Protein AF-A0A7K2ZF26-F1 (afdb_monomer_lite)

Radius of gyration: 20.48 Å; chains: 1; bounding box: 42×38×58 Å

Sequence (131 aa):
HALLTADSGPEKRYRQWLAVRRGSVRAVVGTRAAMFAPVRDLGLVVVWDDGDSSHSDTNAPFPHVREVLELRAALGRCGFLLGSTSCTVEAAQLVESGWALPLIADRERLRRAAPLIRTVGDGELARDGAA

Secondary structure (DSSP, 8-state):
-EEE-GGG-HHHHHHHHHHHHTTS---EEESGGGGG---TT--EEEEE-TT-GGGB-SSTT--BHHHHHHHHHHHHT-EEEEE-SS--HHHHHHHHTTSS------HHHHHHHS----PPPHHHHTTSTT-

pLDDT: mean 92.14, std 9.97, range [48.5, 98.56]

Foldseek 3Di:
DAEQEPPCDDVSNVVSLVCQLVQVDQDYDYFQVCLPRNHPLAAEDEDEPQVDPSQFDPDPVRDGSQVSRLVCCVVSVHYYYYYYPDQDPVNVCCCVVVVDPDPDDDPVVCVVPPDDDDDQDPVNVVVPPPD

Structure (mmCIF, N/CA/C/O backbone):
data_AF-A0A7K2ZF26-F1
#
_entry.id   AF-A0A7K2ZF26-F1
#
loop_
_atom_site.group_PDB
_atom_site.id
_atom_site.type_symbol
_atom_site.label_atom_id
_atom_site.label_alt_id
_atom_site.label_comp_id
_atom_site.label_asym_id
_atom_site.label_entity_id
_atom_site.label_seq_id
_atom_site.pdbx_PDB_ins_code
_atom_site.Cartn_x
_atom_site.Cartn_y
_atom_site.Cartn_z
_atom_site.occupancy
_atom_site.B_iso_or_equiv
_atom_site.auth_seq_id
_atom_site.auth_comp_id
_atom_site.auth_asym_id
_atom_site.auth_atom_id
_atom_site.pdbx_PDB_model_num
ATOM 1 N N . HIS A 1 1 ? -16.467 0.888 -5.585 1.00 86.31 1 HIS A N 1
ATOM 2 C CA . HIS A 1 1 ? -15.170 1.282 -4.992 1.00 86.31 1 HIS A CA 1
ATOM 3 C C . HIS A 1 1 ? -15.183 2.795 -4.756 1.00 86.31 1 HIS A C 1
ATOM 5 O O . HIS A 1 1 ? -16.089 3.457 -5.251 1.00 86.31 1 HIS A O 1
ATOM 11 N N . ALA A 1 2 ? -14.247 3.339 -3.980 1.00 95.06 2 ALA A N 1
ATOM 12 C CA . ALA A 1 2 ? -14.078 4.776 -3.748 1.00 95.06 2 ALA A CA 1
ATOM 13 C C . ALA A 1 2 ? -12.674 5.197 -4.186 1.00 95.06 2 ALA A C 1
ATOM 15 O O . ALA A 1 2 ? -11.738 4.411 -4.052 1.00 95.06 2 ALA A O 1
ATOM 16 N N . LEU A 1 3 ? -12.547 6.417 -4.711 1.00 96.06 3 LEU A N 1
ATOM 17 C CA . LEU A 1 3 ? -11.281 6.953 -5.205 1.00 96.06 3 LEU A CA 1
ATOM 18 C C . LEU A 1 3 ? -10.773 8.034 -4.257 1.00 96.06 3 LEU A C 1
ATOM 20 O O . LEU A 1 3 ? -11.391 9.085 -4.173 1.00 96.06 3 LEU A O 1
ATOM 24 N N . LEU A 1 4 ? -9.670 7.798 -3.555 1.00 94.00 4 LEU A N 1
ATOM 25 C CA . LEU A 1 4 ? -9.051 8.788 -2.670 1.00 94.00 4 LEU A CA 1
ATOM 26 C C . LEU A 1 4 ? -7.792 9.356 -3.332 1.00 94.00 4 LEU A C 1
ATOM 28 O O . LEU A 1 4 ? -6.672 8.968 -3.011 1.00 94.00 4 LEU A O 1
ATOM 32 N N . THR A 1 5 ? -7.985 10.264 -4.287 1.00 91.75 5 THR A N 1
ATOM 33 C CA . THR A 1 5 ? -6.899 10.937 -5.020 1.00 91.75 5 THR A CA 1
ATOM 34 C C . THR A 1 5 ? -6.803 12.408 -4.637 1.00 91.75 5 THR A C 1
ATOM 36 O O . THR A 1 5 ? -7.803 13.010 -4.239 1.00 91.75 5 THR A O 1
ATOM 39 N N . ALA A 1 6 ? -5.616 13.005 -4.764 1.00 84.50 6 ALA A N 1
ATOM 40 C CA . ALA A 1 6 ? -5.401 14.421 -4.457 1.00 84.50 6 ALA A CA 1
ATOM 41 C C . ALA A 1 6 ? -6.338 15.348 -5.260 1.00 84.50 6 ALA A C 1
ATOM 43 O O . ALA A 1 6 ? -6.917 16.272 -4.688 1.00 84.50 6 ALA A O 1
ATOM 44 N N . ASP A 1 7 ? -6.583 15.011 -6.528 1.00 87.69 7 ASP A N 1
ATOM 45 C CA . ASP A 1 7 ? -7.297 15.855 -7.499 1.00 87.69 7 ASP A CA 1
ATOM 46 C C . ASP A 1 7 ? -8.820 15.889 -7.314 1.00 87.69 7 ASP A C 1
ATOM 48 O O . ASP A 1 7 ? -9.515 16.696 -7.924 1.00 87.69 7 ASP A O 1
ATOM 52 N N . SER A 1 8 ? -9.381 15.022 -6.467 1.00 86.50 8 SER A N 1
ATOM 53 C CA . SER A 1 8 ? -10.839 14.917 -6.301 1.00 86.50 8 SER A CA 1
ATOM 54 C C . SER A 1 8 ? -11.471 16.097 -5.544 1.00 86.50 8 SER A C 1
ATOM 56 O O . SER A 1 8 ? -12.696 16.208 -5.513 1.00 86.50 8 SER A O 1
ATOM 58 N N . GLY A 1 9 ? -10.671 16.971 -4.929 1.00 90.88 9 GLY A N 1
ATOM 59 C CA . GLY A 1 9 ? -11.142 18.082 -4.099 1.00 90.88 9 GLY A CA 1
ATOM 60 C C . GLY A 1 9 ? -11.612 17.650 -2.693 1.00 90.88 9 GLY A C 1
ATOM 61 O O . GLY A 1 9 ? -11.959 16.483 -2.471 1.00 90.88 9 GLY A O 1
ATOM 62 N N . PRO A 1 10 ? -11.619 18.556 -1.693 1.00 91.94 10 PRO A N 1
ATOM 63 C CA . PRO A 1 10 ? -11.892 18.198 -0.295 1.00 91.94 10 PRO A CA 1
ATOM 64 C C . PRO A 1 10 ? -13.279 17.586 -0.054 1.00 91.94 10 PRO A C 1
ATOM 66 O O . PRO A 1 10 ? -13.382 16.564 0.622 1.00 91.94 10 PRO A O 1
ATOM 69 N N . GLU A 1 11 ? -14.336 18.161 -0.634 1.00 94.88 11 GLU A N 1
ATOM 70 C CA . GLU A 1 11 ? -15.718 17.726 -0.387 1.00 94.88 11 GLU A CA 1
ATOM 71 C C . GLU A 1 11 ? -15.977 16.299 -0.896 1.00 94.88 11 GLU A C 1
ATOM 73 O O . GLU A 1 11 ? -16.502 15.446 -0.173 1.00 94.88 11 GLU A O 1
ATOM 78 N N . LYS A 1 12 ? -15.560 16.006 -2.134 1.00 94.56 12 LYS A N 1
ATOM 79 C CA . LYS A 1 12 ? -15.725 14.683 -2.746 1.00 94.56 12 LYS A CA 1
ATOM 80 C C . LYS A 1 12 ? -14.930 13.623 -1.987 1.00 94.56 12 LYS A C 1
ATOM 82 O O . LYS A 1 12 ? -15.493 12.573 -1.668 1.00 94.56 12 LYS A O 1
ATOM 87 N N . ARG A 1 13 ? -13.672 13.921 -1.628 1.00 94.06 13 ARG A N 1
ATOM 88 C CA . ARG A 1 13 ? -12.840 13.033 -0.797 1.00 94.06 13 ARG A CA 1
ATOM 89 C C . ARG A 1 13 ? -13.500 12.741 0.544 1.00 94.06 13 ARG A C 1
ATOM 91 O O . ARG A 1 13 ? -13.563 11.584 0.948 1.00 94.06 13 ARG A O 1
ATOM 98 N N . TYR A 1 14 ? -14.039 13.762 1.210 1.00 94.50 14 TYR A N 1
ATOM 99 C CA . TYR A 1 14 ? -14.730 13.588 2.486 1.00 94.50 14 TYR A CA 1
ATOM 100 C C . TYR A 1 14 ? -15.980 12.709 2.343 1.00 94.50 14 TYR A C 1
ATOM 102 O O . TYR A 1 14 ? -16.178 11.766 3.111 1.00 94.50 14 TYR A O 1
ATOM 110 N N . ARG A 1 15 ? -16.791 12.934 1.304 1.00 96.00 15 ARG A N 1
ATOM 111 C CA . ARG A 1 15 ? -17.976 12.111 1.018 1.00 96.00 15 ARG A CA 1
ATOM 112 C C . ARG A 1 15 ? -17.611 10.644 0.767 1.00 96.00 15 ARG A C 1
ATOM 114 O O . ARG A 1 15 ? -18.273 9.749 1.295 1.00 96.00 15 ARG A O 1
ATOM 121 N N . GLN A 1 16 ? -16.553 10.397 -0.004 1.00 96.62 16 GLN A N 1
ATOM 122 C CA . GLN A 1 16 ? -16.032 9.055 -0.274 1.00 96.62 16 GLN A CA 1
ATOM 123 C C . GLN A 1 16 ? -15.480 8.391 0.989 1.00 96.62 16 GLN A C 1
ATOM 125 O O . GLN A 1 16 ? -15.814 7.240 1.260 1.00 96.62 16 GLN A O 1
ATOM 130 N N . TRP A 1 17 ? -14.713 9.119 1.802 1.00 96.00 17 TRP A N 1
ATOM 131 C CA . TRP A 1 17 ? -14.223 8.636 3.091 1.00 96.00 17 TRP A CA 1
ATOM 132 C C . TRP A 1 17 ? -15.367 8.186 4.002 1.00 96.00 17 TRP A C 1
ATOM 134 O O . TRP A 1 17 ? -15.344 7.086 4.558 1.00 96.00 17 TRP A O 1
ATOM 144 N N . LEU A 1 18 ? -16.417 9.002 4.109 1.00 96.56 18 LEU A N 1
ATOM 145 C CA . LEU A 1 18 ? -17.601 8.659 4.888 1.00 96.56 18 LEU A CA 1
ATOM 146 C C . LEU A 1 18 ? -18.337 7.431 4.332 1.00 96.56 18 LEU A C 1
ATOM 148 O O . LEU A 1 18 ? -18.834 6.619 5.112 1.00 96.56 18 LEU A O 1
ATOM 152 N N . ALA A 1 19 ? -18.405 7.269 3.008 1.00 97.12 19 ALA A N 1
ATOM 153 C CA . ALA A 1 19 ? -18.996 6.086 2.381 1.00 97.12 19 ALA A CA 1
ATOM 154 C C . ALA A 1 19 ? -18.216 4.802 2.717 1.00 97.12 19 ALA A C 1
ATOM 156 O O . ALA A 1 19 ? -18.830 3.780 3.026 1.00 97.12 19 ALA A O 1
ATOM 157 N N . VAL A 1 20 ? -16.881 4.868 2.725 1.00 97.44 20 VAL A N 1
ATOM 158 C CA . VAL A 1 20 ? -16.006 3.759 3.145 1.00 97.44 20 VAL A CA 1
ATOM 159 C C . VAL A 1 20 ? -16.213 3.446 4.628 1.00 97.44 20 VAL A C 1
ATOM 161 O O . VAL A 1 20 ? -16.514 2.310 4.980 1.00 97.44 20 VAL A O 1
ATOM 164 N N . ARG A 1 21 ? -16.165 4.463 5.499 1.00 96.50 21 ARG A N 1
ATOM 165 C CA . ARG A 1 21 ? -16.331 4.301 6.956 1.00 96.50 21 ARG A CA 1
ATOM 166 C C . ARG A 1 21 ? -17.687 3.698 7.342 1.00 96.50 21 ARG A C 1
ATOM 168 O O . ARG A 1 21 ? -17.785 2.909 8.286 1.00 96.50 21 ARG A O 1
ATOM 175 N N . ARG A 1 22 ? -18.750 4.054 6.613 1.00 96.75 22 ARG A N 1
ATOM 176 C CA . ARG A 1 22 ? -20.096 3.481 6.791 1.00 96.75 22 ARG A CA 1
ATOM 177 C C . ARG A 1 22 ? -20.245 2.066 6.226 1.00 96.75 22 ARG A C 1
ATOM 179 O O . ARG A 1 22 ? -21.272 1.444 6.471 1.00 96.75 22 ARG A O 1
ATOM 186 N N . GLY A 1 23 ? -19.251 1.548 5.505 1.00 96.19 23 GLY A N 1
ATOM 187 C CA . GLY A 1 23 ? -19.305 0.229 4.871 1.00 96.19 23 GLY A CA 1
ATOM 188 C C . GLY A 1 23 ? -20.112 0.190 3.570 1.00 96.19 23 GLY A C 1
ATOM 189 O O . GLY A 1 23 ? -20.283 -0.881 3.000 1.00 96.19 23 GLY A O 1
ATOM 190 N N . SER A 1 24 ? -20.578 1.338 3.063 1.00 96.75 24 SER A N 1
ATOM 191 C CA . SER A 1 24 ? -21.268 1.428 1.765 1.00 96.75 24 SER A CA 1
ATOM 192 C C . SER A 1 24 ? -20.330 1.120 0.592 1.00 96.75 24 SER A C 1
ATOM 194 O O . SER A 1 24 ? -20.776 0.795 -0.504 1.00 96.75 24 SER A O 1
ATOM 196 N N . VAL A 1 25 ? -19.019 1.231 0.819 1.00 95.38 25 VAL A N 1
ATOM 197 C CA . VAL A 1 25 ? -17.967 0.894 -0.135 1.00 95.38 25 VAL A CA 1
ATOM 198 C C . VAL A 1 25 ? -16.939 -0.003 0.549 1.00 95.38 25 VAL A C 1
ATOM 200 O O . VAL A 1 25 ? -16.440 0.334 1.617 1.00 95.38 25 VAL A O 1
ATOM 203 N N . ARG A 1 26 ? -16.590 -1.119 -0.103 1.00 94.75 26 ARG A N 1
ATOM 204 C CA . ARG A 1 26 ? -15.661 -2.141 0.424 1.00 94.75 26 ARG A CA 1
ATOM 205 C C . ARG A 1 26 ? -14.274 -2.151 -0.228 1.00 94.75 26 ARG A C 1
ATOM 207 O O . ARG A 1 26 ? -13.455 -2.993 0.096 1.00 94.75 26 ARG A O 1
ATOM 214 N N . ALA A 1 27 ? -14.019 -1.245 -1.169 1.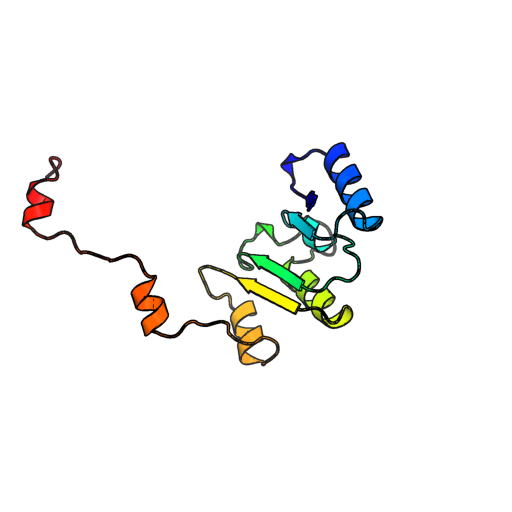00 96.94 27 ALA A N 1
ATOM 215 C CA . ALA A 1 27 ? -12.746 -1.163 -1.879 1.00 96.94 27 ALA A CA 1
ATOM 216 C C . ALA A 1 27 ? -12.371 0.296 -2.118 1.00 96.94 27 ALA A C 1
ATOM 218 O O . ALA A 1 27 ? -13.212 1.086 -2.567 1.00 96.94 27 ALA A O 1
ATOM 219 N N . VAL A 1 28 ? -11.117 0.628 -1.836 1.00 97.69 28 VAL A N 1
ATOM 220 C CA . VAL A 1 28 ? -10.553 1.966 -2.000 1.00 97.69 28 VAL A CA 1
ATOM 221 C C . VAL A 1 28 ? -9.337 1.872 -2.898 1.00 97.69 28 VAL A C 1
ATOM 223 O O . VAL A 1 28 ? -8.500 0.998 -2.713 1.00 97.69 28 VAL A O 1
ATOM 226 N N . VAL A 1 29 ? -9.260 2.787 -3.855 1.00 97.06 29 VAL A N 1
ATOM 227 C CA . VAL A 1 29 ? -8.079 3.007 -4.689 1.00 97.06 29 VAL A CA 1
ATOM 228 C C . VAL A 1 29 ? -7.705 4.470 -4.537 1.00 97.06 29 VAL A C 1
ATOM 230 O O . VAL A 1 29 ? -8.581 5.332 -4.480 1.00 97.06 29 VAL A O 1
ATOM 233 N N . GLY A 1 30 ? -6.426 4.783 -4.428 1.00 95.56 30 GLY A N 1
ATOM 234 C CA . GLY A 1 30 ? -6.002 6.159 -4.246 1.00 95.56 30 GLY A CA 1
ATOM 235 C C . GLY A 1 30 ? -4.495 6.290 -4.199 1.00 95.56 30 GLY A C 1
ATOM 236 O O . GLY A 1 30 ? -3.778 5.326 -4.443 1.00 95.56 30 GLY A O 1
ATOM 237 N N . THR A 1 31 ? -4.046 7.500 -3.893 1.00 93.50 31 THR A N 1
ATOM 238 C CA . THR A 1 31 ? -2.627 7.799 -3.678 1.00 93.50 31 THR A CA 1
ATOM 239 C C . THR A 1 31 ? -2.273 7.586 -2.200 1.00 93.50 31 THR A C 1
ATOM 241 O O . THR A 1 31 ? -2.995 6.891 -1.481 1.00 93.50 31 THR A O 1
ATOM 244 N N . ARG A 1 32 ? -1.199 8.215 -1.711 1.00 94.88 32 ARG A N 1
ATOM 245 C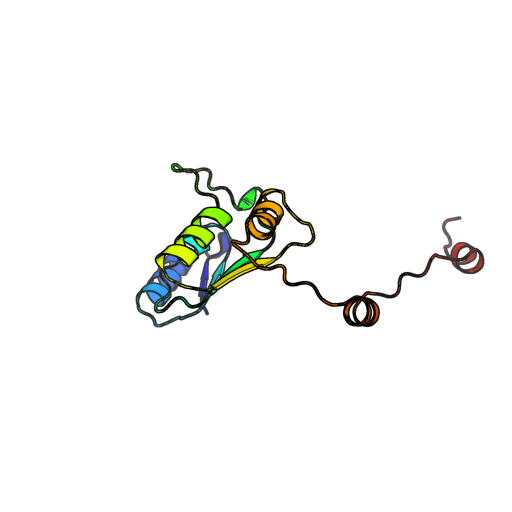 CA . ARG A 1 32 ? -0.684 8.097 -0.339 1.00 94.88 32 ARG A CA 1
ATOM 246 C C . ARG A 1 32 ? -1.750 8.039 0.764 1.00 94.88 32 ARG A C 1
ATOM 248 O O . ARG A 1 32 ? -1.758 7.113 1.566 1.00 94.88 32 ARG A O 1
ATOM 255 N N . ALA A 1 33 ? -2.704 8.972 0.789 1.00 93.00 33 ALA A N 1
ATOM 256 C CA . ALA A 1 33 ? -3.705 9.053 1.863 1.00 93.00 33 ALA A CA 1
ATOM 257 C C . ALA A 1 33 ? -4.649 7.832 1.950 1.00 93.00 33 ALA A C 1
ATOM 259 O O . ALA A 1 33 ? -5.281 7.610 2.988 1.00 93.00 33 ALA A O 1
ATOM 260 N N . ALA A 1 34 ? -4.751 7.023 0.888 1.00 95.75 34 ALA A N 1
ATOM 261 C CA . ALA A 1 34 ? -5.566 5.812 0.889 1.00 95.75 34 ALA A CA 1
ATOM 262 C C . ALA A 1 34 ? -5.077 4.763 1.900 1.00 95.75 34 ALA A C 1
ATOM 264 O O . ALA A 1 34 ? -5.893 3.964 2.362 1.00 95.75 34 ALA A O 1
ATOM 265 N N . MET A 1 35 ? -3.806 4.818 2.327 1.00 96.56 35 MET A N 1
ATOM 266 C CA . MET A 1 35 ? -3.255 3.936 3.366 1.00 96.56 35 MET A CA 1
ATOM 267 C C . MET A 1 35 ? -4.039 3.983 4.687 1.00 96.56 35 MET A C 1
ATOM 269 O O . MET A 1 35 ? -4.071 3.007 5.438 1.00 96.56 35 MET A O 1
ATOM 273 N N . PHE A 1 36 ? -4.745 5.086 4.958 1.00 95.94 36 PHE A N 1
ATOM 274 C CA . PHE A 1 36 ? -5.561 5.262 6.162 1.00 95.94 36 PHE A CA 1
ATOM 275 C C . PHE A 1 36 ? -7.038 4.920 5.983 1.00 95.94 36 PHE A C 1
ATOM 277 O O . PHE A 1 36 ? -7.791 4.950 6.956 1.00 95.94 36 PHE A O 1
ATOM 284 N N . ALA A 1 37 ? -7.479 4.546 4.782 1.00 96.50 37 ALA A N 1
ATOM 285 C CA . ALA A 1 37 ? -8.895 4.335 4.513 1.00 96.50 37 ALA A CA 1
ATOM 286 C C . ALA A 1 37 ? -9.522 3.281 5.459 1.00 96.50 37 ALA A C 1
ATOM 288 O O . ALA A 1 37 ? -8.976 2.182 5.617 1.00 96.50 37 ALA A O 1
ATOM 289 N N . PRO A 1 38 ? -10.670 3.570 6.100 1.00 96.38 38 PRO A N 1
ATOM 290 C CA . PRO A 1 38 ? -11.268 2.700 7.114 1.00 96.38 38 PRO A CA 1
ATOM 291 C C . PRO A 1 38 ? -12.185 1.648 6.473 1.00 96.38 38 PRO A C 1
ATOM 293 O O . PRO A 1 38 ? -13.390 1.620 6.722 1.00 96.38 38 PRO A O 1
ATOM 296 N N . VAL A 1 39 ? -11.627 0.819 5.589 1.00 97.19 39 VAL A N 1
ATOM 297 C CA . VAL A 1 39 ? -12.357 -0.284 4.949 1.00 97.19 39 VAL A CA 1
ATOM 298 C C . VAL A 1 39 ? -12.726 -1.327 6.009 1.00 97.19 39 VAL A C 1
ATOM 300 O O . VAL A 1 39 ? -11.853 -1.801 6.734 1.00 97.19 39 VAL A O 1
ATOM 303 N N . ARG A 1 40 ? -14.018 -1.669 6.110 1.00 95.69 40 ARG A N 1
ATOM 304 C CA . ARG A 1 40 ? -14.511 -2.738 6.997 1.00 95.69 40 ARG A CA 1
ATOM 305 C C . ARG A 1 40 ? -14.109 -4.106 6.457 1.00 95.69 40 ARG A C 1
ATOM 307 O O . ARG A 1 40 ? -14.121 -4.284 5.242 1.00 95.69 40 ARG A O 1
ATOM 314 N N . ASP A 1 41 ? -13.796 -5.034 7.360 1.00 94.69 41 ASP A N 1
ATOM 315 C CA . ASP A 1 41 ? -13.409 -6.413 7.030 1.00 94.69 41 ASP A CA 1
ATOM 316 C C . ASP A 1 41 ? -12.297 -6.456 5.967 1.00 94.69 41 ASP A C 1
ATOM 318 O O . ASP A 1 41 ? -12.384 -7.154 4.957 1.00 94.69 41 ASP A O 1
ATOM 322 N N . LEU A 1 42 ? -11.273 -5.616 6.164 1.00 97.19 42 LEU A N 1
ATOM 323 C CA . LEU A 1 42 ? -10.162 -5.451 5.234 1.00 97.19 42 LEU A CA 1
ATOM 324 C C . LEU A 1 42 ? -9.462 -6.797 5.012 1.00 97.19 42 LEU A C 1
ATOM 326 O O . LEU A 1 42 ? -8.823 -7.308 5.921 1.00 97.19 42 LEU A O 1
ATOM 330 N N . GLY A 1 43 ? -9.580 -7.347 3.803 1.00 97.94 43 GLY A N 1
ATOM 331 C CA . GLY A 1 43 ? -8.982 -8.637 3.441 1.00 97.94 43 GLY A CA 1
ATOM 332 C C . GLY A 1 43 ? -7.634 -8.537 2.725 1.00 97.94 43 GLY A C 1
ATOM 333 O O . GLY A 1 43 ? -6.866 -9.494 2.749 1.00 97.94 43 GLY A O 1
ATOM 334 N N . LEU A 1 44 ? -7.329 -7.391 2.111 1.00 98.31 44 LEU A N 1
ATOM 335 C CA . LEU A 1 44 ? -6.105 -7.176 1.340 1.00 98.31 44 LEU A CA 1
ATOM 336 C C . LEU A 1 44 ? -5.746 -5.689 1.297 1.00 98.31 44 LEU A C 1
ATOM 338 O O . LEU A 1 44 ? -6.613 -4.845 1.057 1.00 98.31 44 LEU A O 1
ATOM 342 N N . VAL A 1 45 ? -4.462 -5.393 1.457 1.00 98.56 45 VAL A N 1
ATOM 343 C CA . VAL A 1 45 ? -3.850 -4.104 1.132 1.00 98.56 45 VAL A CA 1
ATOM 344 C C . VAL A 1 45 ? -2.829 -4.278 0.017 1.00 98.56 45 VAL A C 1
ATOM 346 O O . VAL A 1 45 ? -2.147 -5.300 -0.052 1.00 98.56 45 VAL A O 1
ATOM 349 N N . VAL A 1 46 ? -2.744 -3.284 -0.865 1.00 98.38 46 VAL A N 1
ATOM 350 C CA . VAL A 1 46 ? -1.842 -3.312 -2.019 1.00 98.38 46 VAL A CA 1
ATOM 351 C C . VAL A 1 46 ? -1.109 -1.982 -2.127 1.00 98.38 46 VAL A C 1
ATOM 353 O O . VAL A 1 46 ? -1.750 -0.933 -2.057 1.00 98.38 46 VAL A O 1
ATOM 356 N N . VAL A 1 47 ? 0.205 -2.029 -2.334 1.00 97.75 47 VAL A N 1
ATOM 357 C CA . VAL A 1 47 ? 1.011 -0.880 -2.763 1.00 97.75 47 VAL A CA 1
ATOM 358 C C . VAL A 1 47 ? 1.637 -1.180 -4.119 1.00 97.75 47 VAL A C 1
ATOM 360 O O . VAL A 1 47 ? 2.137 -2.280 -4.360 1.00 97.75 47 VAL A O 1
ATOM 363 N N . TRP A 1 48 ? 1.564 -0.194 -5.009 1.00 97.50 48 TRP A N 1
ATOM 364 C CA . TRP A 1 48 ? 2.308 -0.199 -6.258 1.00 97.50 48 TRP A CA 1
ATOM 365 C C . TRP A 1 48 ? 3.499 0.743 -6.130 1.00 97.50 48 TRP A C 1
ATOM 367 O O . TRP A 1 48 ? 3.325 1.884 -5.703 1.00 97.50 48 TRP A O 1
ATOM 377 N N . ASP A 1 49 ? 4.663 0.247 -6.525 1.00 96.38 49 ASP A N 1
ATOM 378 C CA . ASP A 1 49 ? 5.938 0.947 -6.569 1.00 96.38 49 ASP A CA 1
ATOM 379 C C . ASP A 1 49 ? 6.322 1.607 -5.240 1.00 96.38 49 ASP A C 1
ATOM 381 O O . ASP A 1 49 ? 6.269 2.823 -5.090 1.00 96.38 49 ASP A O 1
ATOM 385 N N . ASP A 1 50 ? 6.680 0.796 -4.240 1.00 96.06 50 ASP A N 1
ATOM 386 C CA . ASP A 1 50 ? 7.001 1.271 -2.888 1.00 96.06 50 ASP A CA 1
ATOM 387 C C . ASP A 1 50 ? 8.269 2.137 -2.813 1.00 96.06 50 ASP A C 1
ATOM 389 O O . ASP A 1 50 ? 8.479 2.789 -1.796 1.00 96.06 50 ASP A O 1
ATOM 393 N N . GLY A 1 51 ? 9.084 2.163 -3.871 1.00 95.75 51 GLY A N 1
ATOM 394 C CA . GLY A 1 51 ? 10.248 3.040 -3.993 1.00 95.75 51 GLY A CA 1
ATOM 395 C C . GLY A 1 51 ? 9.917 4.476 -4.417 1.00 95.75 51 GLY A C 1
ATOM 396 O O . GLY A 1 51 ? 10.806 5.330 -4.406 1.00 95.75 51 GLY A O 1
ATOM 397 N N . ASP A 1 52 ? 8.669 4.773 -4.795 1.00 95.38 52 ASP A N 1
ATOM 398 C CA . ASP A 1 52 ? 8.267 6.135 -5.150 1.00 95.38 52 ASP A CA 1
ATOM 399 C C . ASP A 1 52 ? 8.218 7.040 -3.908 1.00 95.38 52 ASP A C 1
ATOM 401 O O . ASP A 1 52 ? 7.420 6.851 -2.988 1.00 95.38 52 ASP A O 1
ATOM 405 N N . SER A 1 53 ? 9.023 8.106 -3.931 1.00 94.19 53 SER A N 1
ATOM 406 C CA . SER A 1 53 ? 9.052 9.169 -2.919 1.00 94.19 53 SER A CA 1
ATOM 407 C C . SER A 1 53 ? 7.680 9.775 -2.585 1.00 94.19 53 SER A C 1
ATOM 409 O O . SER A 1 53 ? 7.489 10.296 -1.483 1.00 94.19 53 SER A O 1
ATOM 411 N N . SER A 1 54 ? 6.707 9.700 -3.501 1.00 94.38 54 SER A N 1
ATOM 412 C CA . SER A 1 54 ? 5.344 10.186 -3.284 1.00 94.38 54 SER A CA 1
ATOM 413 C C . SER A 1 54 ? 4.605 9.424 -2.173 1.00 94.38 54 SER A C 1
ATOM 415 O O . SER A 1 54 ? 3.654 9.966 -1.591 1.00 94.38 54 SER A O 1
ATOM 417 N N . HIS A 1 55 ? 5.073 8.223 -1.811 1.00 96.25 55 HIS A N 1
ATOM 418 C CA . HIS A 1 55 ? 4.547 7.402 -0.716 1.00 96.25 55 HIS A CA 1
ATOM 419 C C . HIS A 1 55 ? 4.966 7.865 0.682 1.00 96.25 55 HIS A C 1
ATOM 421 O O . HIS A 1 55 ? 4.312 7.493 1.657 1.00 96.25 55 HIS A O 1
ATOM 427 N N . SER A 1 56 ? 5.985 8.714 0.804 1.00 96.06 56 SER A N 1
ATOM 428 C CA . SER A 1 56 ? 6.372 9.326 2.079 1.00 96.06 56 SER A CA 1
ATOM 429 C C . SER A 1 56 ? 5.481 10.524 2.393 1.00 96.06 56 SER A C 1
ATOM 431 O O . SER A 1 56 ? 5.387 11.460 1.594 1.00 96.06 56 SER A O 1
ATOM 433 N N . ASP A 1 57 ? 4.816 10.536 3.551 1.00 94.25 57 ASP A N 1
ATOM 434 C CA . ASP A 1 57 ? 4.109 11.740 3.987 1.00 94.25 57 ASP A CA 1
ATOM 435 C C . ASP A 1 57 ? 5.086 12.775 4.542 1.00 94.25 57 ASP A C 1
ATOM 437 O O . ASP A 1 57 ? 6.000 12.468 5.302 1.00 94.25 57 ASP A O 1
ATOM 441 N N . THR A 1 58 ? 4.878 14.031 4.164 1.00 93.81 58 THR A N 1
ATOM 442 C CA . THR A 1 58 ? 5.701 15.157 4.607 1.00 93.81 58 THR A CA 1
ATOM 443 C C . THR A 1 58 ? 5.238 15.722 5.946 1.00 93.81 58 THR A C 1
ATOM 445 O O . THR A 1 58 ? 5.882 16.618 6.480 1.00 93.81 58 THR A O 1
ATOM 448 N N . ASN A 1 59 ? 4.103 15.259 6.474 1.00 91.56 59 ASN A N 1
ATOM 449 C CA . ASN A 1 59 ? 3.586 15.678 7.768 1.00 91.56 59 ASN A CA 1
ATOM 450 C C . ASN A 1 59 ? 3.940 14.643 8.830 1.00 91.56 59 ASN A C 1
ATOM 452 O O . ASN A 1 59 ? 3.779 13.442 8.610 1.00 91.56 59 ASN A O 1
ATOM 456 N N . ALA A 1 60 ? 4.352 15.114 10.008 1.00 93.56 60 ALA A N 1
ATOM 457 C CA . ALA A 1 60 ? 4.580 14.256 11.165 1.00 93.56 60 ALA A CA 1
ATOM 458 C C . ALA A 1 60 ? 3.355 13.343 11.416 1.00 93.56 60 ALA A C 1
ATOM 460 O O . ALA A 1 60 ? 2.219 13.828 11.361 1.00 93.56 60 ALA A O 1
ATOM 461 N N . PRO A 1 61 ? 3.550 12.037 11.686 1.00 94.25 61 PRO A N 1
ATOM 462 C CA . PRO A 1 61 ? 4.811 11.363 12.025 1.00 94.25 61 PRO A CA 1
ATOM 463 C C . PRO A 1 61 ? 5.632 10.851 10.820 1.00 94.25 61 PRO A C 1
ATOM 465 O O . PRO A 1 61 ? 6.409 9.920 10.978 1.00 94.25 61 PRO A O 1
ATOM 468 N N . PHE A 1 62 ? 5.474 11.449 9.636 1.00 95.25 62 PHE A N 1
ATOM 469 C CA . PHE A 1 62 ? 6.166 11.097 8.387 1.00 95.25 62 PHE A CA 1
ATOM 470 C C . PHE A 1 62 ? 5.981 9.634 7.943 1.00 95.25 62 PHE A C 1
ATOM 472 O O . PHE A 1 62 ? 6.951 8.974 7.576 1.00 95.25 62 PHE A O 1
ATOM 479 N N . PRO A 1 63 ? 4.750 9.087 7.991 1.00 97.19 63 PRO A N 1
ATOM 480 C CA . PRO A 1 63 ? 4.515 7.697 7.632 1.00 97.19 63 PRO A CA 1
ATOM 481 C C . PRO A 1 63 ? 4.826 7.424 6.158 1.00 97.19 63 PRO A C 1
ATOM 483 O O . PRO A 1 63 ? 4.445 8.200 5.275 1.00 97.19 63 PRO A O 1
ATOM 486 N N . HIS A 1 64 ? 5.415 6.260 5.900 1.00 97.62 64 HIS A N 1
ATOM 487 C CA . HIS A 1 64 ? 5.521 5.690 4.564 1.00 97.62 64 HIS A CA 1
ATOM 488 C C . HIS A 1 64 ? 4.337 4.753 4.276 1.00 97.62 64 HIS A C 1
ATOM 490 O O . HIS A 1 64 ? 3.947 3.961 5.138 1.00 97.62 64 HIS A O 1
ATOM 496 N N . VAL A 1 65 ? 3.777 4.786 3.057 1.00 98.06 65 VAL A N 1
ATOM 497 C CA . VAL A 1 65 ? 2.635 3.924 2.668 1.00 98.06 65 VAL A CA 1
ATOM 498 C C . VAL A 1 65 ? 2.906 2.455 2.945 1.00 98.06 65 VAL A C 1
ATOM 500 O O . VAL A 1 65 ? 2.081 1.801 3.582 1.00 98.06 65 VAL A O 1
ATOM 503 N N . ARG A 1 66 ? 4.058 1.944 2.500 1.00 97.75 66 ARG A N 1
ATOM 504 C CA . ARG A 1 66 ? 4.450 0.543 2.696 1.00 97.75 66 ARG A CA 1
ATOM 505 C C . ARG A 1 66 ? 4.356 0.130 4.171 1.00 97.75 66 ARG A C 1
ATOM 507 O O . ARG A 1 66 ? 3.642 -0.817 4.478 1.00 97.75 66 ARG A O 1
ATOM 514 N N . GLU A 1 67 ? 4.973 0.888 5.074 1.00 97.56 67 GLU A N 1
ATOM 515 C CA . GLU A 1 67 ? 4.994 0.589 6.513 1.00 97.56 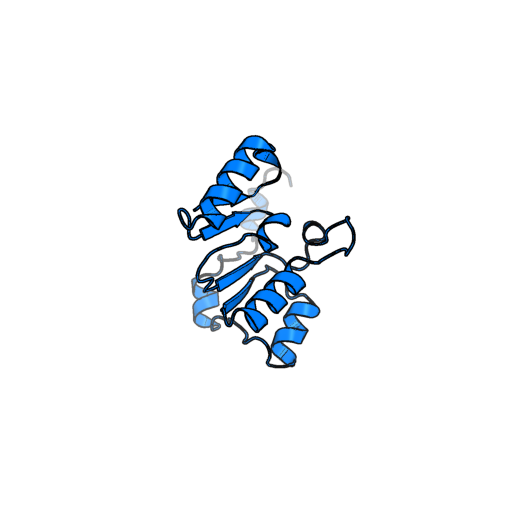67 GLU A CA 1
ATOM 516 C C . GLU A 1 67 ? 3.593 0.613 7.129 1.00 97.56 67 GLU A C 1
ATOM 518 O O . GLU A 1 67 ? 3.219 -0.276 7.894 1.00 97.56 67 GLU A O 1
ATOM 523 N N . VAL A 1 68 ? 2.773 1.603 6.761 1.00 98.19 68 VAL A N 1
ATOM 524 C CA . VAL A 1 68 ? 1.384 1.678 7.233 1.00 98.19 68 VAL A CA 1
ATOM 525 C C . VAL A 1 68 ? 0.591 0.460 6.766 1.00 98.19 68 VAL A C 1
ATOM 527 O O . VAL A 1 68 ? -0.187 -0.100 7.539 1.00 98.19 68 VAL A O 1
ATOM 530 N N . LEU A 1 69 ? 0.763 0.034 5.514 1.00 98.44 69 LEU A N 1
ATOM 531 C CA . LEU A 1 69 ? 0.060 -1.127 4.979 1.00 98.44 69 LEU A CA 1
ATOM 532 C C . LEU A 1 69 ? 0.559 -2.444 5.590 1.00 98.44 69 LEU A C 1
ATOM 534 O O . LEU A 1 69 ? -0.276 -3.278 5.930 1.00 98.44 69 LEU A O 1
ATOM 538 N N . GLU A 1 70 ? 1.865 -2.614 5.801 1.00 98.06 70 GLU A N 1
ATOM 539 C CA . GLU A 1 70 ? 2.443 -3.762 6.516 1.00 98.06 70 GLU A CA 1
ATOM 540 C C . GLU A 1 70 ? 1.879 -3.872 7.941 1.00 98.06 70 GLU A C 1
ATOM 542 O O . GLU A 1 70 ? 1.377 -4.926 8.339 1.00 98.06 70 GLU A O 1
ATOM 547 N N . LEU A 1 71 ? 1.868 -2.763 8.691 1.00 97.69 71 LEU A N 1
ATOM 548 C CA . LEU A 1 71 ? 1.293 -2.708 10.038 1.00 97.69 71 LEU A CA 1
ATOM 549 C C . LEU A 1 71 ? -0.194 -3.057 10.031 1.00 97.69 71 LEU A C 1
ATOM 551 O O . LEU A 1 71 ? -0.668 -3.818 10.875 1.00 97.69 71 LEU A O 1
ATOM 555 N N . ARG A 1 72 ? -0.950 -2.527 9.066 1.00 98.00 72 ARG A N 1
ATOM 556 C CA . ARG A 1 72 ? -2.374 -2.845 8.920 1.00 98.00 72 ARG A CA 1
ATOM 557 C C . ARG A 1 72 ? -2.606 -4.307 8.562 1.00 98.00 72 ARG A C 1
ATOM 559 O O . ARG A 1 72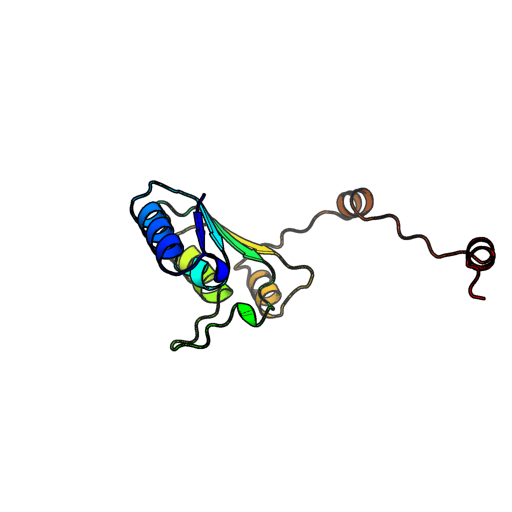 ? -3.566 -4.880 9.070 1.00 98.00 72 ARG A O 1
ATOM 566 N N . ALA A 1 73 ? -1.756 -4.897 7.729 1.00 98.25 73 ALA A N 1
ATOM 567 C CA . ALA A 1 73 ? -1.822 -6.310 7.385 1.00 98.25 73 ALA A CA 1
ATOM 568 C C . ALA A 1 73 ? -1.559 -7.194 8.606 1.00 98.25 73 ALA A C 1
ATOM 570 O O . ALA A 1 73 ? -2.365 -8.076 8.907 1.00 98.25 73 ALA A O 1
ATOM 571 N N . ALA A 1 74 ? -0.509 -6.888 9.370 1.00 97.44 74 ALA A N 1
ATOM 572 C CA . ALA A 1 74 ? -0.162 -7.615 10.586 1.00 97.44 74 ALA A CA 1
ATOM 573 C C . ALA A 1 74 ? -1.251 -7.497 11.670 1.00 97.44 74 ALA A C 1
ATOM 575 O O . ALA A 1 74 ? -1.732 -8.507 12.184 1.00 97.44 74 ALA A O 1
ATOM 576 N N .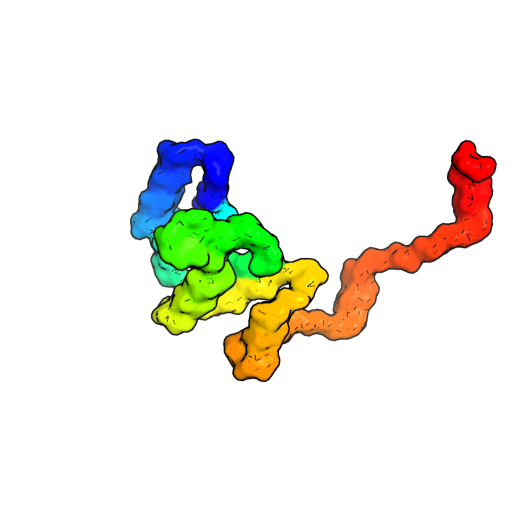 LEU A 1 75 ? -1.692 -6.274 11.990 1.00 97.06 75 LEU A N 1
ATOM 577 C CA . LEU A 1 75 ? -2.696 -6.021 13.034 1.00 97.06 75 LEU A CA 1
ATOM 578 C C . LEU A 1 75 ? -4.098 -6.492 12.627 1.00 97.06 75 LEU A C 1
ATOM 580 O O . LEU A 1 75 ? -4.851 -7.013 13.449 1.00 97.06 75 LEU A O 1
ATOM 584 N N . GLY A 1 76 ? -4.457 -6.291 11.359 1.00 95.88 76 GLY A N 1
ATOM 585 C CA . GLY A 1 76 ? -5.762 -6.637 10.801 1.00 95.88 76 GLY A CA 1
ATOM 586 C C . GLY A 1 76 ? -5.880 -8.087 10.339 1.00 95.88 76 GLY A C 1
ATOM 587 O O . GLY A 1 76 ? -6.981 -8.501 9.981 1.00 95.88 76 GLY A O 1
ATOM 588 N N . ARG A 1 77 ? -4.777 -8.851 10.349 1.00 96.31 77 ARG A N 1
ATOM 589 C CA . ARG A 1 77 ? -4.678 -10.204 9.778 1.00 96.31 77 ARG A CA 1
ATOM 590 C C . ARG A 1 77 ? -5.225 -10.263 8.351 1.00 96.31 77 ARG A C 1
ATOM 592 O O . ARG A 1 77 ? -6.068 -11.101 8.032 1.00 96.31 77 ARG A O 1
ATOM 599 N N . CYS A 1 78 ? -4.761 -9.346 7.510 1.00 97.81 78 CYS A N 1
ATOM 600 C CA . CYS A 1 78 ? -5.152 -9.273 6.109 1.00 97.81 78 CYS A CA 1
ATOM 601 C C . CYS A 1 78 ? -3.955 -9.488 5.183 1.00 97.81 78 CYS A C 1
ATOM 603 O O . CYS A 1 78 ? -2.804 -9.428 5.614 1.00 97.81 78 CYS A O 1
ATOM 605 N N . GLY A 1 79 ? -4.223 -9.785 3.912 1.00 98.38 79 GLY A N 1
ATOM 606 C CA . GLY A 1 79 ? -3.164 -9.948 2.926 1.00 98.38 79 GLY A CA 1
ATOM 607 C C . GLY A 1 79 ? -2.426 -8.634 2.681 1.00 98.38 79 GLY A C 1
ATOM 608 O O . GLY A 1 79 ? -3.037 -7.566 2.661 1.00 98.38 79 GLY A O 1
ATOM 609 N N . PHE A 1 80 ? -1.127 -8.730 2.428 1.00 98.50 80 PHE A N 1
ATOM 610 C CA . PHE A 1 80 ? -0.302 -7.641 1.922 1.00 98.50 80 PHE A CA 1
ATOM 611 C C . PHE A 1 80 ? 0.232 -8.025 0.544 1.00 98.50 80 PHE A C 1
ATOM 613 O O . PHE A 1 80 ? 0.709 -9.143 0.352 1.00 98.50 80 PHE A O 1
ATOM 620 N N . LEU A 1 81 ? 0.144 -7.103 -0.411 1.00 98.38 81 LEU A N 1
ATOM 621 C CA . LEU A 1 81 ? 0.739 -7.253 -1.732 1.00 98.38 81 LEU A CA 1
ATOM 622 C C . LEU A 1 81 ? 1.520 -5.991 -2.090 1.00 98.38 81 LEU A C 1
ATOM 624 O O . LEU A 1 81 ? 0.988 -4.882 -2.068 1.00 98.38 81 LEU A O 1
ATOM 628 N N . LEU A 1 82 ? 2.769 -6.185 -2.481 1.00 97.81 82 LEU A N 1
ATOM 629 C CA . LEU A 1 82 ? 3.623 -5.156 -3.048 1.00 97.81 82 LEU A CA 1
ATOM 630 C C . LEU A 1 82 ? 3.931 -5.559 -4.485 1.00 97.81 82 LEU A C 1
ATOM 632 O O . LEU A 1 82 ? 4.338 -6.692 -4.742 1.00 97.81 82 LEU A O 1
ATOM 636 N N . GLY A 1 83 ? 3.699 -4.644 -5.419 1.00 96.5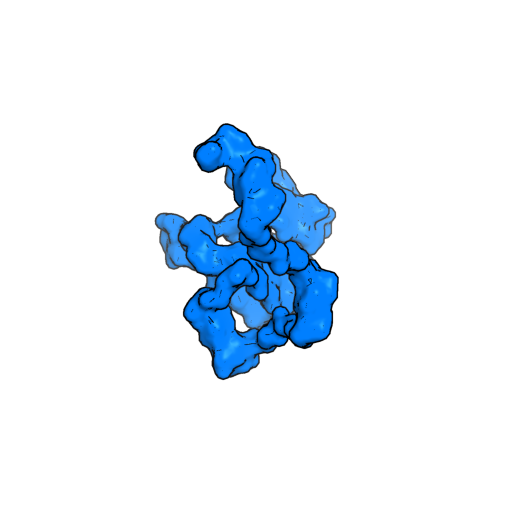6 83 GLY A N 1
ATOM 637 C CA . GLY A 1 83 ? 4.107 -4.803 -6.811 1.00 96.56 83 GLY A CA 1
ATOM 638 C C . GLY A 1 83 ? 4.933 -3.607 -7.253 1.00 96.56 83 GLY A C 1
ATOM 639 O O . GLY A 1 83 ? 4.587 -2.481 -6.930 1.00 96.56 83 GLY A O 1
ATOM 640 N N . SER A 1 84 ? 6.005 -3.836 -7.999 1.00 94.94 84 SER A N 1
ATOM 641 C CA . SER A 1 84 ? 6.785 -2.781 -8.649 1.00 94.94 84 SER A CA 1
ATOM 642 C C . SER A 1 84 ? 7.442 -3.343 -9.912 1.00 94.94 84 SER A C 1
ATOM 644 O O . SER A 1 84 ? 7.502 -4.559 -10.117 1.00 94.94 84 SER A O 1
ATOM 646 N N . THR A 1 85 ? 7.906 -2.453 -10.788 1.00 91.94 85 THR A N 1
ATOM 647 C CA . THR A 1 85 ? 8.762 -2.803 -11.928 1.00 91.94 85 THR A CA 1
ATOM 648 C C . THR A 1 85 ? 10.205 -3.100 -11.519 1.00 91.94 85 THR A C 1
ATOM 650 O O . THR A 1 85 ? 10.934 -3.722 -12.290 1.00 91.94 85 THR A O 1
ATOM 653 N N . SER A 1 86 ? 10.625 -2.666 -10.331 1.00 92.00 86 SER A N 1
ATOM 654 C CA . SER A 1 86 ? 11.937 -2.935 -9.739 1.00 92.00 86 SER A CA 1
ATOM 655 C C . SER A 1 86 ? 11.777 -3.575 -8.356 1.00 92.00 86 SER A C 1
ATOM 657 O O . SER A 1 86 ? 10.697 -3.573 -7.774 1.00 92.00 86 SER A O 1
ATOM 659 N N . CYS A 1 87 ? 12.843 -4.180 -7.832 1.00 94.75 87 CYS A N 1
ATOM 660 C CA . CYS A 1 87 ? 12.857 -4.690 -6.461 1.00 94.75 87 CYS A CA 1
ATOM 661 C C . CYS A 1 87 ? 13.562 -3.664 -5.566 1.00 94.75 87 CYS A C 1
ATOM 663 O O . CYS A 1 87 ? 14.745 -3.390 -5.782 1.00 94.75 87 CYS A O 1
ATOM 665 N N . THR A 1 88 ? 12.845 -3.086 -4.602 1.00 96.75 88 THR A N 1
ATOM 666 C CA . THR A 1 88 ? 13.428 -2.214 -3.570 1.00 96.75 88 THR A CA 1
ATOM 667 C C . THR A 1 88 ? 14.180 -3.040 -2.525 1.00 96.75 88 THR A C 1
ATOM 669 O O . THR A 1 88 ? 13.994 -4.256 -2.420 1.00 96.75 88 THR A O 1
ATOM 672 N N . VAL A 1 89 ? 15.042 -2.387 -1.738 1.00 97.50 89 VAL A N 1
ATOM 673 C CA . VAL A 1 89 ? 15.764 -3.054 -0.639 1.00 97.50 89 VAL A CA 1
ATOM 674 C C . VAL A 1 89 ? 14.771 -3.556 0.405 1.00 97.50 89 VAL A C 1
ATOM 676 O O . VAL A 1 89 ? 14.898 -4.670 0.904 1.00 97.50 89 VAL A O 1
ATOM 679 N N . GLU A 1 90 ? 13.743 -2.767 0.684 1.00 97.19 90 GLU A N 1
ATOM 680 C CA . GLU A 1 90 ? 12.688 -3.080 1.633 1.00 97.19 90 GLU A CA 1
ATOM 681 C C . GLU A 1 90 ? 11.850 -4.269 1.154 1.00 97.19 90 GLU A C 1
ATOM 683 O O . GLU A 1 90 ? 11.656 -5.218 1.912 1.00 97.19 90 GLU A O 1
ATOM 688 N N . ALA A 1 91 ? 11.426 -4.295 -0.116 1.00 96.94 91 ALA A N 1
ATOM 689 C CA . ALA A 1 91 ? 10.731 -5.451 -0.684 1.00 96.94 91 ALA A CA 1
ATOM 690 C C . ALA A 1 91 ? 11.605 -6.717 -0.668 1.00 96.94 91 ALA A C 1
ATOM 692 O O . ALA A 1 91 ? 11.117 -7.797 -0.320 1.00 96.94 91 ALA A O 1
ATOM 693 N N . ALA A 1 92 ? 12.897 -6.594 -0.996 1.00 97.38 92 ALA A N 1
ATOM 694 C CA . ALA A 1 92 ? 13.845 -7.702 -0.908 1.00 97.38 92 ALA A CA 1
ATOM 695 C C . ALA A 1 92 ? 13.963 -8.227 0.532 1.00 97.38 92 ALA A C 1
ATOM 697 O O . ALA A 1 92 ? 13.895 -9.437 0.743 1.00 97.38 92 ALA A O 1
ATOM 698 N N . GLN A 1 93 ? 14.042 -7.335 1.524 1.00 98.06 93 GLN A N 1
ATOM 699 C CA . GLN A 1 93 ? 14.115 -7.689 2.941 1.00 98.06 93 GLN A CA 1
ATOM 700 C C . GLN A 1 93 ? 12.851 -8.418 3.427 1.00 98.06 93 GLN A C 1
ATOM 702 O O . GLN A 1 93 ? 12.954 -9.379 4.196 1.00 98.06 93 GLN A O 1
ATOM 707 N N . LEU A 1 94 ? 11.654 -8.007 2.988 1.00 97.44 94 LEU A N 1
ATOM 708 C CA . LEU A 1 94 ? 10.409 -8.711 3.325 1.00 97.44 94 LEU A CA 1
ATOM 709 C C . LEU A 1 94 ? 10.437 -10.168 2.847 1.00 97.44 94 LEU A C 1
ATOM 711 O O . LEU A 1 94 ? 9.980 -11.058 3.562 1.00 97.44 94 LEU A O 1
ATOM 715 N N . VAL A 1 95 ? 10.988 -10.413 1.656 1.00 97.69 95 VAL A N 1
ATOM 716 C CA . VAL A 1 95 ? 11.129 -11.764 1.097 1.00 97.69 95 VAL A CA 1
ATOM 717 C C . VAL A 1 95 ? 12.237 -12.546 1.798 1.00 97.69 95 VAL A C 1
ATOM 719 O O . VAL A 1 95 ? 12.024 -13.692 2.187 1.00 97.69 95 VAL A O 1
ATOM 722 N N . GLU A 1 96 ? 13.407 -11.938 1.988 1.00 98.06 96 GLU A N 1
ATOM 723 C CA . GLU A 1 96 ? 14.572 -12.577 2.610 1.00 98.06 96 GLU A CA 1
ATOM 724 C C . GLU A 1 96 ? 14.292 -12.997 4.058 1.00 98.06 96 GLU A C 1
ATOM 726 O O . GLU A 1 96 ? 14.662 -14.093 4.476 1.00 98.06 96 GLU A O 1
ATOM 731 N N . SER A 1 97 ? 13.571 -12.163 4.810 1.00 98.00 97 SER A N 1
ATOM 732 C CA . SER A 1 97 ? 13.143 -12.472 6.180 1.00 98.00 97 SER A CA 1
ATOM 733 C C . SER A 1 97 ? 12.024 -13.518 6.264 1.00 98.00 97 SER A C 1
ATOM 735 O O . SER A 1 97 ? 11.705 -13.984 7.359 1.00 98.00 97 SER A O 1
ATOM 737 N N . GLY A 1 98 ? 11.405 -13.882 5.136 1.00 97.56 98 GLY A N 1
ATOM 738 C CA . GLY A 1 98 ? 10.243 -14.768 5.083 1.00 97.56 98 GLY A CA 1
ATOM 739 C C . GLY A 1 98 ? 8.936 -14.121 5.549 1.00 97.56 98 GLY A C 1
ATOM 740 O O . GLY A 1 98 ? 7.938 -14.823 5.711 1.00 97.56 98 GLY A O 1
ATOM 741 N N . TRP A 1 99 ? 8.916 -12.802 5.765 1.00 97.50 99 TRP A N 1
ATOM 742 C CA . TRP A 1 99 ? 7.696 -12.076 6.122 1.00 97.50 99 TRP A CA 1
ATOM 743 C C . TRP A 1 99 ? 6.696 -12.045 4.956 1.00 97.50 99 TRP A C 1
ATOM 745 O O . TRP A 1 99 ? 5.495 -12.219 5.159 1.00 97.50 99 TRP A O 1
ATOM 755 N N . ALA A 1 100 ? 7.196 -11.881 3.727 1.00 97.38 100 ALA A N 1
ATOM 756 C CA . ALA A 1 100 ? 6.436 -12.018 2.488 1.00 97.38 100 ALA A CA 1
ATOM 757 C C . ALA A 1 100 ? 6.985 -13.164 1.629 1.00 97.38 100 ALA A C 1
ATOM 759 O O . ALA A 1 100 ? 8.160 -13.518 1.696 1.00 97.38 100 ALA A O 1
ATOM 760 N N . LEU A 1 101 ? 6.130 -13.719 0.770 1.00 97.38 101 LEU A N 1
ATOM 761 C CA . LEU A 1 101 ? 6.540 -14.693 -0.240 1.00 97.38 101 LEU A CA 1
ATOM 762 C C . LEU A 1 101 ? 6.724 -14.005 -1.598 1.00 97.38 101 LEU A C 1
ATOM 764 O O . LEU A 1 101 ? 5.931 -13.126 -1.947 1.00 97.38 101 LEU A O 1
ATOM 768 N N . PRO A 1 102 ? 7.714 -14.424 -2.403 1.00 95.88 102 PRO A N 1
ATOM 769 C CA . PRO A 1 102 ? 7.889 -13.884 -3.739 1.00 95.88 102 PRO A CA 1
ATOM 770 C C . PRO A 1 102 ? 6.782 -14.395 -4.672 1.00 95.88 102 PRO A C 1
ATOM 772 O O . PRO A 1 102 ? 6.527 -15.597 -4.759 1.00 95.88 102 PRO A O 1
ATOM 775 N N . LEU A 1 103 ? 6.151 -13.487 -5.420 1.00 93.88 103 LEU A N 1
ATOM 776 C CA . LEU A 1 103 ? 5.174 -13.825 -6.458 1.00 93.88 103 LEU A CA 1
ATOM 777 C C . LEU A 1 103 ? 5.852 -13.744 -7.830 1.00 93.88 103 LEU A C 1
ATOM 779 O O . LEU A 1 103 ? 5.803 -12.724 -8.513 1.00 93.88 103 LEU A O 1
ATOM 783 N N . ILE A 1 104 ? 6.528 -14.828 -8.213 1.00 91.06 104 ILE A N 1
ATOM 784 C CA . ILE A 1 104 ? 7.326 -14.909 -9.443 1.00 91.06 104 ILE A CA 1
ATOM 785 C C . ILE A 1 104 ? 6.692 -15.927 -10.394 1.00 91.06 104 ILE A C 1
ATOM 787 O O . ILE A 1 104 ? 6.346 -17.040 -9.999 1.00 91.06 104 ILE A O 1
ATOM 791 N N . ALA A 1 105 ? 6.543 -15.547 -11.663 1.00 91.81 105 ALA A N 1
ATOM 792 C CA . ALA A 1 105 ? 6.134 -16.466 -12.719 1.00 91.81 105 ALA A CA 1
ATOM 793 C C . ALA A 1 105 ? 7.329 -17.296 -13.212 1.00 91.81 105 ALA A C 1
ATOM 795 O O . ALA A 1 105 ? 8.452 -16.799 -13.298 1.00 91.81 105 ALA A O 1
ATOM 796 N N . ASP A 1 106 ? 7.083 -18.550 -13.588 1.00 95.19 106 ASP A N 1
ATOM 797 C CA . ASP A 1 106 ? 8.110 -19.385 -14.202 1.00 95.19 106 ASP A CA 1
ATOM 798 C C . ASP A 1 106 ? 8.596 -18.809 -15.547 1.00 95.19 106 ASP A C 1
ATOM 800 O O . ASP A 1 106 ? 7.947 -17.978 -16.197 1.00 95.19 106 ASP A O 1
ATOM 804 N N . ARG A 1 107 ? 9.769 -19.276 -15.984 1.00 92.75 107 ARG A N 1
ATOM 805 C CA . ARG A 1 107 ? 10.435 -18.776 -17.193 1.00 92.75 107 ARG A CA 1
ATOM 806 C C . ARG A 1 107 ? 9.601 -18.973 -18.459 1.00 92.75 107 ARG A C 1
ATOM 808 O O . ARG A 1 107 ? 9.672 -18.138 -19.360 1.00 92.75 107 ARG A O 1
ATOM 815 N N . GLU A 1 108 ? 8.845 -20.062 -18.562 1.00 94.56 108 GLU A N 1
ATOM 816 C CA . GLU A 1 108 ? 8.032 -20.351 -19.746 1.00 94.56 108 GLU A CA 1
ATOM 817 C C . GLU A 1 108 ? 6.846 -19.386 -19.829 1.00 94.56 108 GLU A C 1
ATOM 819 O O . GLU A 1 108 ? 6.564 -18.808 -20.882 1.00 94.56 108 GLU A O 1
ATOM 824 N N . ARG A 1 109 ? 6.180 -19.150 -18.698 1.00 94.44 109 ARG A N 1
ATOM 825 C CA . ARG A 1 109 ? 5.098 -18.180 -18.562 1.00 94.44 109 ARG A CA 1
ATOM 826 C C . ARG A 1 109 ? 5.575 -16.765 -18.863 1.00 94.44 109 ARG A C 1
ATOM 828 O O . ARG A 1 109 ? 4.917 -16.078 -19.641 1.00 94.44 109 ARG A O 1
ATOM 835 N N . LEU A 1 110 ? 6.733 -16.367 -18.332 1.00 92.38 110 LEU A N 1
ATOM 836 C CA . LEU A 1 110 ? 7.348 -15.077 -18.651 1.00 92.38 110 LEU A CA 1
ATOM 837 C C . LEU A 1 110 ? 7.654 -14.957 -20.143 1.00 92.38 110 LEU A C 1
ATOM 839 O O . LEU A 1 110 ? 7.276 -13.969 -20.760 1.00 92.38 110 LEU A O 1
ATOM 843 N N . ARG A 1 111 ? 8.271 -15.973 -20.757 1.00 91.31 111 ARG A N 1
ATOM 844 C CA . ARG A 1 111 ? 8.633 -15.941 -22.183 1.00 91.31 111 ARG A CA 1
ATOM 845 C C . ARG A 1 111 ? 7.420 -15.831 -23.110 1.00 91.31 111 ARG A C 1
ATOM 847 O O . ARG A 1 111 ? 7.532 -15.204 -24.156 1.00 91.31 111 ARG A O 1
ATOM 854 N N . ARG A 1 112 ? 6.284 -16.432 -22.745 1.00 93.62 112 ARG A N 1
ATOM 855 C CA . ARG A 1 112 ? 5.030 -16.326 -23.513 1.00 93.62 112 ARG A CA 1
ATOM 856 C C . ARG A 1 112 ? 4.366 -14.953 -23.403 1.00 93.62 112 ARG A C 1
ATOM 858 O O . ARG A 1 112 ? 3.705 -14.544 -24.348 1.00 93.62 112 ARG A O 1
ATOM 865 N N . ALA A 1 113 ? 4.501 -14.282 -22.260 1.00 92.75 113 ALA A N 1
ATOM 866 C CA . ALA A 1 113 ? 3.873 -12.985 -22.006 1.00 92.75 113 ALA A CA 1
ATOM 867 C C . ALA A 1 113 ? 4.771 -11.789 -22.361 1.00 92.75 113 ALA A C 1
ATOM 869 O O . ALA A 1 113 ? 4.264 -10.699 -22.615 1.00 92.75 113 ALA A O 1
ATOM 870 N N . ALA A 1 114 ? 6.093 -11.975 -22.350 1.00 89.25 114 ALA A N 1
ATOM 871 C CA . ALA A 1 114 ? 7.045 -10.915 -22.634 1.00 89.25 114 ALA A CA 1
ATOM 872 C C . ALA A 1 114 ? 6.927 -10.438 -24.093 1.00 89.25 114 ALA A C 1
ATOM 874 O O . ALA A 1 114 ? 6.761 -11.261 -24.999 1.00 89.25 114 ALA A O 1
ATOM 875 N N . PRO A 1 115 ? 7.047 -9.123 -24.345 1.00 88.00 115 PRO A N 1
ATOM 876 C CA . PRO A 1 115 ? 7.074 -8.602 -25.703 1.00 88.00 115 PRO A CA 1
ATOM 877 C C . PRO A 1 115 ? 8.278 -9.168 -26.468 1.00 88.00 115 PRO A C 1
ATOM 879 O O . PRO A 1 115 ? 9.371 -9.323 -25.919 1.00 88.00 115 PRO A O 1
ATOM 882 N N . LEU A 1 116 ? 8.083 -9.470 -27.754 1.00 86.06 116 LEU A N 1
ATOM 883 C CA . LEU A 1 116 ? 9.164 -9.925 -28.623 1.00 86.06 116 LEU A CA 1
ATOM 884 C C . LEU A 1 116 ? 10.143 -8.767 -28.864 1.00 86.06 116 LEU A C 1
ATOM 886 O O . LEU A 1 116 ? 9.826 -7.827 -29.591 1.00 86.06 116 LEU A O 1
ATOM 890 N N . ILE A 1 117 ? 11.341 -8.850 -28.288 1.00 83.25 117 ILE A N 1
ATOM 891 C CA . ILE A 1 117 ? 12.427 -7.909 -28.576 1.00 83.25 117 ILE A CA 1
ATOM 892 C C . ILE A 1 117 ? 13.104 -8.356 -29.874 1.00 83.25 117 ILE A C 1
ATOM 894 O O . ILE A 1 117 ? 13.669 -9.449 -29.943 1.00 83.25 117 ILE A O 1
ATOM 898 N N . ARG A 1 118 ? 13.040 -7.515 -30.909 1.00 83.06 118 ARG A N 1
ATOM 899 C CA . ARG A 1 118 ? 13.800 -7.675 -32.154 1.00 83.06 118 ARG A CA 1
ATOM 900 C C . ARG A 1 118 ? 14.845 -6.572 -32.222 1.00 83.06 118 ARG A C 1
ATOM 902 O O . ARG A 1 118 ? 14.515 -5.406 -32.033 1.00 83.06 118 ARG A O 1
ATOM 909 N N . THR A 1 119 ? 16.093 -6.938 -32.475 1.00 81.50 119 THR A N 1
ATOM 910 C CA . THR A 1 119 ? 17.130 -5.971 -32.838 1.00 81.50 119 THR A CA 1
ATOM 911 C C . THR A 1 119 ? 16.900 -5.547 -34.282 1.00 81.50 119 THR A C 1
ATOM 913 O O . THR A 1 119 ? 16.704 -6.415 -35.134 1.00 81.50 119 THR A O 1
ATOM 916 N N . VAL A 1 120 ? 16.930 -4.242 -34.548 1.00 79.38 120 VAL A N 1
ATOM 917 C CA . VAL A 1 120 ? 16.880 -3.707 -35.914 1.00 79.38 120 VAL A CA 1
ATOM 918 C C . VAL A 1 120 ? 18.075 -4.272 -36.680 1.00 79.38 120 VAL A C 1
ATOM 920 O O . VAL A 1 120 ? 19.215 -4.130 -36.240 1.00 79.38 120 VAL A O 1
ATOM 923 N N . GLY A 1 121 ? 17.815 -4.981 -37.776 1.00 76.50 121 GLY A N 1
ATOM 924 C CA . GLY A 1 121 ? 18.870 -5.456 -38.674 1.00 76.50 121 GLY A CA 1
ATOM 925 C C . GLY A 1 121 ? 19.284 -4.371 -39.671 1.00 76.50 121 GLY A C 1
ATOM 926 O O . GLY A 1 121 ? 18.531 -3.429 -39.913 1.00 76.50 121 GLY A O 1
ATOM 927 N N . ASP A 1 122 ? 20.434 -4.538 -40.327 1.00 63.25 122 ASP A N 1
ATOM 928 C CA . ASP A 1 122 ? 20.975 -3.562 -41.294 1.00 63.25 122 ASP A CA 1
ATOM 929 C C . ASP A 1 122 ? 19.965 -3.159 -42.396 1.00 63.25 122 ASP A C 1
ATOM 931 O O . ASP A 1 122 ? 19.912 -2.006 -42.822 1.00 63.25 122 ASP A O 1
ATOM 935 N N . GLY A 1 123 ? 19.094 -4.085 -42.823 1.00 65.44 123 GLY A N 1
ATOM 936 C CA . GLY A 1 123 ? 18.052 -3.835 -43.835 1.00 65.44 123 GLY A CA 1
ATOM 937 C C . GLY A 1 123 ? 16.788 -3.110 -43.336 1.00 65.44 123 GLY A C 1
ATOM 938 O O . GLY A 1 123 ? 15.926 -2.740 -44.139 1.00 65.44 123 GLY A O 1
ATOM 939 N N . GLU A 1 124 ? 16.633 -2.935 -42.026 1.00 62.84 124 GLU A N 1
ATOM 940 C CA . GLU A 1 124 ? 15.608 -2.073 -41.421 1.00 62.84 124 GLU A CA 1
ATOM 941 C C . GLU A 1 124 ? 16.172 -0.674 -41.140 1.00 62.84 124 GLU A C 1
ATOM 943 O O . GLU A 1 124 ? 15.456 0.301 -41.343 1.00 62.84 124 GLU A O 1
ATOM 948 N N . LEU A 1 125 ? 17.470 -0.568 -40.821 1.00 61.19 125 LEU A N 1
ATOM 949 C CA . LEU A 1 125 ? 18.186 0.706 -40.687 1.00 61.19 125 LEU A CA 1
ATOM 950 C C . LEU A 1 125 ? 18.158 1.519 -41.994 1.00 61.19 125 LEU A C 1
ATOM 952 O O . LEU A 1 125 ? 17.904 2.716 -41.980 1.00 61.19 125 LEU A O 1
ATOM 956 N N . ALA A 1 126 ? 18.319 0.848 -43.141 1.00 60.56 126 ALA A N 1
ATOM 957 C CA . ALA A 1 126 ? 18.249 1.468 -44.469 1.00 60.56 126 ALA A CA 1
ATOM 958 C C . ALA A 1 126 ? 16.851 2.007 -44.851 1.00 60.56 126 ALA A C 1
ATOM 960 O O . ALA A 1 126 ? 16.707 2.666 -45.880 1.00 60.56 126 ALA A O 1
ATOM 961 N N . ARG A 1 127 ? 15.807 1.701 -44.064 1.00 61.25 127 ARG A N 1
ATOM 962 C CA . ARG A 1 127 ? 14.443 2.227 -44.246 1.00 61.25 127 ARG A CA 1
ATOM 963 C C . ARG A 1 127 ? 14.127 3.405 -43.324 1.00 61.25 127 ARG A C 1
ATOM 965 O O . ARG A 1 127 ? 13.095 4.042 -43.525 1.00 61.25 127 ARG A O 1
ATOM 972 N N . ASP A 1 128 ? 14.999 3.708 -42.366 1.00 62.78 128 ASP A N 1
ATOM 973 C CA . ASP A 1 128 ? 14.901 4.905 -41.540 1.00 62.78 128 ASP A CA 1
ATOM 974 C C . ASP A 1 128 ? 15.546 6.067 -42.309 1.00 62.78 128 ASP A C 1
ATOM 976 O O . ASP A 1 128 ? 16.762 6.144 -42.460 1.00 62.78 128 ASP A O 1
ATOM 980 N N . GLY A 1 129 ? 14.725 6.965 -42.860 1.00 59.31 129 GLY A N 1
ATOM 981 C CA . GLY A 1 129 ? 15.157 8.045 -43.764 1.00 59.31 129 GLY A CA 1
ATOM 982 C C . GLY A 1 129 ? 15.994 9.162 -43.121 1.00 59.31 129 GLY A C 1
ATOM 983 O O . GLY A 1 129 ? 16.049 10.259 -43.670 1.00 59.31 129 GLY A O 1
ATOM 984 N N . ALA A 1 130 ? 16.588 8.910 -41.952 1.00 60.50 130 ALA A N 1
ATOM 985 C CA . ALA A 1 130 ? 17.413 9.847 -41.192 1.00 60.50 130 ALA A CA 1
ATOM 986 C C . ALA A 1 130 ? 18.900 9.439 -41.108 1.00 60.50 130 ALA A C 1
ATOM 988 O O . ALA A 1 130 ? 19.645 10.074 -40.360 1.00 60.50 130 ALA A O 1
ATOM 989 N N . ALA A 1 131 ? 19.326 8.406 -41.847 1.00 48.50 131 ALA A N 1
ATOM 990 C CA . ALA A 1 131 ? 20.732 8.023 -42.004 1.00 48.50 131 ALA A CA 1
ATOM 991 C C . ALA A 1 131 ? 21.349 8.601 -43.287 1.00 48.50 131 ALA A C 1
ATOM 993 O O . ALA A 1 131 ? 20.670 8.565 -44.340 1.00 48.50 131 ALA A O 1
#